Protein AF-A0A2I0HTZ6-F1 (afdb_monomer_lite)

Organism: Punica granatum (NCBI:txid22663)

InterPro domains:
  IPR015345 Cytokinin dehydrogenase 1, FAD/cytokinin binding domain [PF09265] (1-99)
  IPR016164 FAD-linked oxidase-like, C-terminal [SSF55103] (1-99)
  IPR016167 FAD-binding, type PCMH, subdomain 1 [G3DSA:3.30.43.10] (2-105)
  IPR050432 FAD-linked Oxidoreductases in Biosynthesis Pathways [PTHR13878] (1-100)

pLDDT: mean 90.57, std 13.02, range [45.88, 97.88]

Secondary structure (DSSP, 8-state):
--TTSS----SSSS------------SS-GGGSHHHHHHHHHHHHHHHHHTT-----SS---SSHHHHHHHHGGGHHHHHHHHHHH-TT--S-GGG-SSPPPPPPPPP----

Radius of gyration: 19.15 Å; chains: 1; bounding box: 44×24×62 Å

Structure (mmCIF, N/CA/C/O backbone):
data_AF-A0A2I0HTZ6-F1
#
_entry.id   AF-A0A2I0HTZ6-F1
#
loop_
_atom_site.group_PDB
_atom_site.id
_atom_site.type_symbol
_atom_site.label_atom_id
_atom_site.label_alt_id
_atom_site.label_comp_id
_atom_site.label_asym_id
_atom_site.label_entity_id
_atom_site.label_seq_id
_atom_site.pdbx_PDB_ins_code
_atom_site.Cartn_x
_atom_site.Cartn_y
_atom_site.Cartn_z
_atom_site.occupancy
_atom_site.B_iso_or_equiv
_atom_site.auth_seq_id
_atom_site.auth_comp_id
_atom_site.auth_asym_id
_atom_site.auth_atom_id
_atom_site.pdbx_PDB_model_num
ATOM 1 N N . TRP A 1 1 ? -18.993 -4.014 -1.698 1.00 74.38 1 TRP A N 1
ATOM 2 C CA . TRP A 1 1 ? -17.970 -4.421 -0.705 1.00 74.38 1 TRP A CA 1
ATOM 3 C C . TRP A 1 1 ? -18.504 -4.222 0.705 1.00 74.38 1 TRP A C 1
ATOM 5 O O . TRP A 1 1 ? -19.437 -3.452 0.863 1.00 74.38 1 TRP A O 1
ATOM 15 N N . ASP A 1 2 ? -17.978 -4.928 1.715 1.00 85.19 2 ASP A N 1
ATOM 16 C CA . ASP A 1 2 ? -18.495 -4.836 3.093 1.00 85.19 2 ASP A CA 1
ATOM 17 C C . ASP A 1 2 ? -17.743 -3.773 3.913 1.00 85.19 2 ASP A C 1
ATOM 19 O O . ASP A 1 2 ? -16.580 -3.954 4.295 1.00 85.19 2 ASP A O 1
ATOM 23 N N . GLU A 1 3 ? -18.429 -2.669 4.217 1.00 85.81 3 GLU A N 1
ATOM 24 C CA . GLU A 1 3 ? -17.934 -1.543 5.023 1.00 85.81 3 GLU A CA 1
ATOM 25 C C . GLU A 1 3 ? -17.515 -1.930 6.448 1.00 85.81 3 GLU A C 1
ATOM 27 O O . GLU A 1 3 ? -16.762 -1.214 7.124 1.00 85.81 3 GLU A O 1
ATOM 32 N N . ARG A 1 4 ? -17.981 -3.082 6.939 1.00 92.06 4 ARG A N 1
ATOM 33 C CA . ARG A 1 4 ? -17.621 -3.575 8.267 1.00 92.06 4 ARG A CA 1
ATOM 34 C C . ARG A 1 4 ? -16.167 -4.036 8.314 1.00 92.06 4 ARG A C 1
ATOM 36 O O . ARG A 1 4 ? -15.569 -3.941 9.387 1.00 92.06 4 ARG A O 1
ATOM 43 N N . THR A 1 5 ? -15.600 -4.446 7.178 1.00 95.94 5 THR A N 1
ATOM 44 C CA . THR A 1 5 ? -14.205 -4.890 7.044 1.00 95.94 5 THR A CA 1
ATOM 45 C C . THR A 1 5 ? -13.219 -3.718 6.951 1.00 95.94 5 THR A C 1
ATOM 47 O O . THR A 1 5 ? -13.606 -2.569 6.732 1.00 95.94 5 THR A O 1
ATOM 50 N N . SER A 1 6 ? -11.924 -4.015 7.097 1.00 96.50 6 SER A N 1
ATOM 51 C CA . SER A 1 6 ? -10.836 -3.037 6.935 1.00 96.50 6 SER A CA 1
ATOM 52 C C . SER A 1 6 ? -10.385 -2.844 5.481 1.00 96.50 6 SER A C 1
ATOM 54 O O . SER A 1 6 ? -9.415 -2.130 5.254 1.00 96.50 6 SER A O 1
ATOM 56 N N . VAL A 1 7 ? -11.037 -3.480 4.499 1.00 95.88 7 VAL A N 1
ATOM 57 C CA . VAL A 1 7 ? -10.660 -3.324 3.086 1.00 95.88 7 VAL A CA 1
ATOM 58 C C . VAL A 1 7 ? -11.008 -1.917 2.597 1.00 95.88 7 VAL A C 1
ATOM 60 O O . VAL A 1 7 ? -12.059 -1.371 2.947 1.00 95.88 7 VAL A O 1
ATOM 63 N N . VAL A 1 8 ? -10.129 -1.340 1.782 1.00 95.75 8 VAL A N 1
ATOM 64 C CA . VAL A 1 8 ? -10.295 -0.030 1.147 1.00 95.75 8 VAL A CA 1
ATOM 65 C C . VAL A 1 8 ? -10.448 -0.234 -0.358 1.00 95.75 8 VAL A C 1
ATOM 67 O O . VAL A 1 8 ? -9.650 -0.936 -0.973 1.00 95.75 8 VAL A O 1
ATOM 70 N N . THR A 1 9 ? -11.488 0.361 -0.931 1.00 95.19 9 THR A N 1
ATOM 71 C CA . THR A 1 9 ? -11.826 0.327 -2.361 1.00 95.19 9 THR A CA 1
ATOM 72 C C . THR A 1 9 ? -12.221 1.737 -2.804 1.00 95.19 9 THR A C 1
ATOM 74 O O . THR A 1 9 ? -12.526 2.549 -1.923 1.00 95.19 9 THR A O 1
ATOM 77 N N . PRO A 1 10 ? -12.214 2.040 -4.113 1.00 94.12 10 PRO A N 1
ATOM 78 C CA . PRO A 1 10 ? -12.838 3.257 -4.635 1.00 94.12 10 PRO A CA 1
ATOM 79 C C . PRO A 1 10 ? -14.316 3.345 -4.229 1.00 94.12 10 PRO A C 1
ATOM 81 O O . PRO A 1 10 ? -14.946 2.307 -3.972 1.00 94.12 10 PRO A O 1
ATOM 84 N N . ASP A 1 11 ? -14.847 4.564 -4.142 1.00 91.06 11 ASP A N 1
ATOM 85 C CA . ASP A 1 11 ? -16.245 4.832 -3.764 1.00 91.06 11 ASP A CA 1
ATOM 86 C C . ASP A 1 11 ? -17.177 4.752 -4.985 1.00 91.06 11 ASP A C 1
ATOM 88 O O . ASP A 1 11 ? -17.780 5.733 -5.415 1.00 91.06 11 ASP A O 1
ATOM 92 N N . GLU A 1 12 ? -17.239 3.564 -5.592 1.00 91.56 12 GLU A N 1
ATOM 93 C CA . GLU A 1 12 ? -18.011 3.296 -6.807 1.00 91.56 12 GLU A CA 1
ATOM 94 C C . GLU A 1 12 ? -18.735 1.941 -6.730 1.00 91.56 12 GLU A C 1
ATOM 96 O O . GLU A 1 12 ? -18.238 0.975 -6.141 1.00 91.56 12 GLU A O 1
ATOM 101 N N . ASP A 1 13 ? -19.900 1.844 -7.382 1.00 92.62 13 ASP A N 1
ATOM 102 C CA . ASP A 1 13 ? -20.685 0.600 -7.462 1.00 92.62 13 ASP A CA 1
ATOM 103 C C . ASP A 1 13 ? -19.961 -0.496 -8.259 1.00 92.62 13 ASP A C 1
ATOM 105 O O . ASP A 1 13 ? -20.045 -1.687 -7.942 1.00 92.62 13 ASP A O 1
ATOM 109 N N . ILE A 1 14 ? -19.242 -0.087 -9.306 1.00 95.00 14 ILE A N 1
ATOM 110 C CA . ILE A 1 14 ? -18.429 -0.944 -10.162 1.00 95.00 14 ILE A CA 1
ATOM 111 C C . ILE A 1 14 ? -17.045 -0.325 -10.225 1.00 95.00 14 ILE A C 1
ATOM 113 O O . ILE A 1 14 ? -16.898 0.825 -10.607 1.00 95.00 14 ILE A O 1
ATOM 117 N N . PHE A 1 15 ? -16.026 -1.115 -9.924 1.00 95.88 15 PHE A N 1
ATOM 118 C CA . PHE A 1 15 ? -14.642 -0.698 -10.077 1.00 95.88 15 PHE A CA 1
ATOM 119 C C . PHE A 1 15 ? -13.797 -1.849 -10.610 1.00 95.88 15 PHE A C 1
ATOM 121 O O . PHE A 1 15 ? -14.204 -3.015 -10.588 1.00 95.88 15 PHE A O 1
ATOM 128 N N . TYR A 1 16 ? -12.594 -1.521 -11.071 1.00 96.38 16 TYR A N 1
ATOM 129 C CA . TYR A 1 16 ? -11.696 -2.469 -11.714 1.00 96.38 16 TYR A CA 1
ATOM 130 C C . TYR A 1 16 ? -10.489 -2.780 -10.837 1.00 96.38 16 TYR A C 1
ATOM 132 O O . TYR A 1 16 ? -9.878 -1.893 -10.244 1.00 96.38 16 TYR A O 1
ATOM 140 N N . LEU A 1 17 ? -10.112 -4.057 -10.801 1.00 96.88 17 LEU A N 1
ATOM 141 C CA . LEU A 1 17 ? -8.801 -4.468 -10.319 1.00 96.88 17 LEU A CA 1
ATOM 142 C C . LEU A 1 17 ? -7.818 -4.424 -11.489 1.00 96.88 17 LEU A C 1
ATOM 144 O O . LEU A 1 17 ? -7.961 -5.176 -12.452 1.00 96.88 17 LEU A O 1
ATOM 148 N N . VAL A 1 18 ? -6.800 -3.575 -11.378 1.00 96.75 18 VAL A N 1
ATOM 149 C CA . VAL A 1 18 ? -5.680 -3.512 -12.322 1.00 96.75 18 VAL A CA 1
ATOM 150 C C . VAL A 1 18 ? -4.422 -3.979 -11.600 1.00 96.75 18 VAL A C 1
ATOM 152 O O . VAL A 1 18 ? -4.106 -3.480 -10.523 1.00 96.75 18 VAL A O 1
ATOM 155 N N . ALA A 1 19 ? -3.707 -4.944 -12.179 1.00 97.06 19 ALA A N 1
ATOM 156 C CA . ALA A 1 19 ? -2.483 -5.491 -11.601 1.00 97.06 19 ALA A CA 1
ATOM 157 C C . ALA A 1 19 ? -1.350 -5.504 -12.632 1.00 97.06 19 ALA A C 1
ATOM 159 O O . ALA A 1 19 ? -1.458 -6.131 -13.685 1.00 97.06 19 ALA A O 1
ATOM 160 N N . LEU A 1 20 ? -0.244 -4.833 -12.304 1.00 96.31 20 LEU A N 1
ATOM 161 C CA . LEU A 1 20 ? 0.986 -4.848 -13.094 1.00 96.31 20 LEU A CA 1
ATOM 162 C C . LEU A 1 20 ? 1.938 -5.899 -12.516 1.00 96.31 20 LEU A C 1
ATOM 164 O O . LEU A 1 20 ? 2.751 -5.613 -11.640 1.00 96.31 20 LEU A O 1
ATOM 168 N N . LEU A 1 21 ? 1.820 -7.135 -12.998 1.00 96.19 21 LEU A N 1
ATOM 169 C CA . LEU A 1 21 ? 2.592 -8.284 -12.513 1.00 96.19 21 LEU A CA 1
ATOM 170 C C . LEU A 1 21 ? 3.986 -8.332 -13.168 1.00 96.19 21 LEU A C 1
ATOM 172 O O . LEU A 1 21 ? 4.278 -9.204 -13.982 1.00 96.19 21 LEU A O 1
ATOM 176 N N . ARG A 1 22 ? 4.822 -7.335 -12.860 1.00 95.06 22 ARG A N 1
ATOM 177 C CA . ARG A 1 22 ? 6.161 -7.150 -13.444 1.00 95.06 22 ARG A CA 1
ATOM 178 C C . ARG A 1 22 ? 7.196 -8.068 -12.777 1.00 95.06 22 ARG A C 1
ATOM 180 O O . ARG A 1 22 ? 7.094 -8.366 -11.590 1.00 95.06 22 ARG A O 1
ATOM 187 N N . SER A 1 23 ? 8.230 -8.456 -13.521 1.00 95.38 23 SER A N 1
ATOM 188 C CA . SER A 1 23 ? 9.407 -9.155 -12.991 1.00 95.38 23 SER A CA 1
ATOM 189 C C . SER A 1 23 ? 10.646 -8.296 -13.205 1.00 95.38 23 SER A C 1
ATOM 191 O O . SER A 1 23 ? 10.958 -7.956 -14.343 1.00 95.38 23 SER A O 1
ATOM 193 N N . ALA A 1 24 ? 11.331 -7.944 -12.116 1.00 95.88 24 ALA A N 1
ATOM 194 C CA . ALA A 1 24 ? 12.638 -7.305 -12.193 1.00 95.88 24 ALA A CA 1
ATOM 195 C C . ALA A 1 24 ? 13.713 -8.373 -12.436 1.00 95.88 24 ALA A C 1
ATOM 197 O O . ALA A 1 24 ? 13.713 -9.400 -11.752 1.00 95.88 24 ALA A O 1
ATOM 198 N N . LEU A 1 25 ? 14.600 -8.147 -13.404 1.00 94.62 25 LEU A N 1
ATOM 199 C CA . LEU A 1 25 ? 15.640 -9.094 -13.806 1.00 94.62 25 LEU A CA 1
ATOM 200 C C . LEU A 1 25 ? 17.027 -8.467 -13.648 1.00 94.62 25 LEU A C 1
ATOM 202 O O . LEU A 1 25 ? 17.242 -7.308 -13.988 1.00 94.62 25 LEU A O 1
ATOM 206 N N . ASP A 1 26 ? 17.971 -9.260 -13.141 1.00 89.56 26 ASP A N 1
ATOM 207 C CA . ASP A 1 26 ? 19.386 -8.890 -13.031 1.00 89.56 26 ASP A CA 1
ATOM 208 C C . ASP A 1 26 ? 20.170 -9.491 -14.207 1.00 89.56 26 ASP A C 1
ATOM 210 O O . ASP A 1 26 ? 20.960 -10.423 -14.069 1.00 89.56 26 ASP A O 1
ATOM 214 N N . ASN A 1 27 ? 19.834 -9.037 -15.416 1.00 92.44 27 ASN A N 1
ATOM 215 C CA . ASN A 1 27 ? 20.399 -9.516 -16.684 1.00 92.44 27 ASN A CA 1
ATOM 216 C C . ASN A 1 27 ? 21.129 -8.411 -17.470 1.00 92.44 27 ASN A C 1
ATOM 218 O O . ASN A 1 27 ? 21.520 -8.627 -18.616 1.00 92.44 27 ASN A O 1
ATOM 222 N N . GLY A 1 28 ? 21.300 -7.232 -16.863 1.00 90.56 28 GLY A N 1
ATOM 223 C CA . GLY A 1 28 ? 21.894 -6.053 -17.494 1.00 90.56 28 GLY A CA 1
ATOM 224 C C . GLY A 1 28 ? 20.942 -5.231 -18.374 1.00 90.56 28 GLY A C 1
ATOM 225 O O . GLY A 1 28 ? 21.374 -4.218 -18.918 1.00 90.56 28 GLY A O 1
ATOM 226 N N . GLU A 1 29 ? 19.667 -5.614 -18.517 1.00 93.94 29 GLU A N 1
ATOM 227 C CA . GLU A 1 29 ? 18.666 -4.819 -19.236 1.00 93.94 29 GLU A CA 1
ATOM 228 C C . GLU A 1 29 ? 18.056 -3.751 -18.310 1.00 93.94 29 GLU A C 1
ATOM 230 O O . GLU A 1 29 ? 17.272 -4.052 -17.411 1.00 93.94 29 GLU A O 1
ATOM 235 N N . GLU A 1 30 ? 18.394 -2.478 -18.538 1.00 93.00 30 GLU A N 1
ATOM 236 C CA . GLU A 1 30 ? 17.976 -1.356 -17.680 1.00 93.00 30 GLU A CA 1
ATOM 237 C C . GLU A 1 30 ? 16.451 -1.266 -17.511 1.00 93.00 30 GLU A C 1
ATOM 239 O O . GLU A 1 30 ? 15.961 -1.061 -16.399 1.00 93.00 30 GLU A O 1
ATOM 244 N N . THR A 1 31 ? 15.688 -1.504 -18.583 1.00 94.44 31 THR A N 1
ATOM 245 C CA . THR A 1 31 ? 14.215 -1.478 -18.589 1.00 94.44 31 THR A CA 1
ATOM 246 C C . THR A 1 31 ? 13.568 -2.579 -17.748 1.00 94.44 31 THR A C 1
ATOM 248 O O . THR A 1 31 ? 12.368 -2.524 -17.477 1.00 94.44 31 THR A O 1
ATOM 251 N N . GLN A 1 32 ? 14.345 -3.574 -17.320 1.00 94.75 32 GLN A N 1
ATOM 252 C CA . GLN A 1 32 ? 13.915 -4.657 -16.434 1.00 94.75 32 GLN A CA 1
ATOM 253 C C . GLN A 1 32 ? 14.510 -4.531 -15.028 1.00 94.75 32 GLN A C 1
ATOM 255 O O . GLN A 1 32 ? 14.232 -5.369 -14.170 1.00 94.75 32 GLN A O 1
ATOM 260 N N . SER A 1 33 ? 15.294 -3.487 -14.756 1.00 96.38 33 SER A N 1
ATOM 261 C CA . SER A 1 33 ? 15.830 -3.234 -13.422 1.00 96.38 33 SER A CA 1
ATOM 262 C C . SER A 1 33 ? 14.720 -2.892 -12.421 1.00 96.38 33 SER A C 1
ATOM 264 O O . SER A 1 33 ? 13.678 -2.324 -12.767 1.00 96.38 33 SER A O 1
ATOM 266 N N . LEU A 1 34 ? 14.950 -3.214 -11.143 1.00 96.38 34 LEU A N 1
ATOM 267 C CA . LEU A 1 34 ? 14.021 -2.864 -10.064 1.00 96.38 34 LEU A CA 1
ATOM 268 C C . LEU A 1 34 ? 13.783 -1.349 -9.996 1.00 96.38 34 LEU A C 1
ATOM 270 O O . LEU A 1 34 ? 12.649 -0.921 -9.787 1.00 96.38 34 LEU A O 1
ATOM 274 N N . GLU A 1 35 ? 14.834 -0.553 -10.190 1.00 95.94 35 GLU A N 1
ATOM 275 C CA . GLU A 1 35 ? 14.773 0.910 -10.158 1.00 95.94 35 GLU A CA 1
ATOM 276 C C . GLU A 1 35 ? 13.873 1.453 -11.271 1.00 95.94 35 GLU A C 1
ATOM 278 O O . GLU A 1 35 ? 12.912 2.165 -10.980 1.00 95.94 35 GLU A O 1
ATOM 283 N N . TYR A 1 36 ? 14.100 1.032 -12.520 1.00 96.69 36 TYR A N 1
ATOM 284 C CA . TYR A 1 36 ? 13.289 1.457 -13.662 1.00 96.69 36 TYR A CA 1
ATOM 285 C C . TYR A 1 36 ? 11.807 1.101 -13.487 1.00 96.69 36 TYR A C 1
ATOM 287 O O . TYR A 1 36 ? 10.921 1.928 -13.713 1.00 96.69 36 TYR A O 1
ATOM 295 N N . LEU A 1 37 ? 11.515 -0.133 -13.060 1.00 97.81 37 LEU A N 1
ATOM 296 C CA . LEU A 1 37 ? 10.136 -0.590 -12.865 1.00 97.81 37 LEU A CA 1
ATOM 297 C C . LEU A 1 37 ? 9.458 0.122 -11.682 1.00 97.81 37 LEU A C 1
ATOM 299 O O . LEU A 1 37 ? 8.253 0.376 -11.734 1.00 97.81 37 LEU A O 1
ATOM 303 N N . THR A 1 38 ? 10.215 0.469 -10.640 1.00 95.94 38 THR A N 1
ATOM 304 C CA . THR A 1 38 ? 9.713 1.245 -9.496 1.00 95.94 38 THR A CA 1
ATOM 305 C C . THR A 1 38 ? 9.397 2.685 -9.900 1.00 95.94 38 THR A C 1
ATOM 307 O O . THR A 1 38 ? 8.310 3.167 -9.586 1.00 95.94 38 THR A O 1
ATOM 310 N N . ASP A 1 39 ? 10.276 3.346 -10.659 1.00 97.19 39 ASP A N 1
ATOM 311 C CA . ASP A 1 39 ? 10.028 4.693 -11.195 1.00 97.19 39 ASP A CA 1
ATOM 312 C C . ASP A 1 39 ? 8.790 4.722 -12.106 1.00 97.19 39 ASP A C 1
A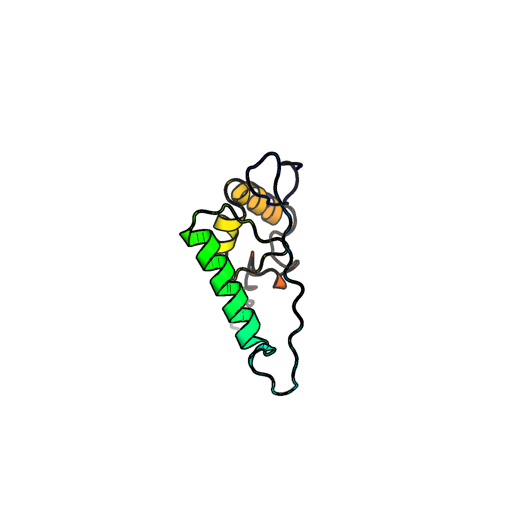TOM 314 O O . ASP A 1 39 ? 7.908 5.569 -11.961 1.00 97.19 39 ASP A O 1
ATOM 318 N N . GLN A 1 40 ? 8.647 3.723 -12.982 1.00 97.75 40 GLN A N 1
ATOM 319 C CA . GLN A 1 40 ? 7.438 3.535 -13.787 1.00 97.75 40 GLN A CA 1
ATOM 320 C C . GLN A 1 40 ? 6.168 3.415 -12.932 1.00 97.75 40 GLN A C 1
ATOM 322 O O . GLN A 1 40 ? 5.155 4.028 -13.267 1.00 97.75 40 GLN A O 1
ATOM 327 N N . ASN A 1 41 ? 6.197 2.649 -11.836 1.00 96.81 41 ASN A N 1
ATOM 328 C CA . ASN A 1 41 ? 5.043 2.529 -10.944 1.00 96.81 41 ASN A CA 1
ATOM 329 C C . ASN A 1 41 ? 4.682 3.879 -10.301 1.00 96.81 41 ASN A C 1
ATOM 331 O O . ASN A 1 41 ? 3.500 4.215 -10.244 1.00 96.81 41 ASN A O 1
ATOM 335 N N . HIS A 1 42 ? 5.671 4.673 -9.874 1.00 95.69 42 HIS A N 1
ATOM 336 C CA . HIS A 1 42 ? 5.424 6.015 -9.339 1.00 95.69 42 HIS A CA 1
ATOM 337 C C . HIS A 1 42 ? 4.776 6.935 -10.374 1.00 95.69 42 HIS A C 1
ATOM 339 O O . HIS A 1 42 ? 3.749 7.537 -10.076 1.00 95.69 42 HIS A O 1
ATOM 345 N N . ARG A 1 43 ? 5.284 6.967 -11.612 1.00 97.88 43 ARG A N 1
ATOM 346 C CA . ARG A 1 43 ? 4.703 7.787 -12.693 1.00 97.88 43 ARG A CA 1
ATOM 347 C C . ARG A 1 43 ? 3.246 7.434 -12.991 1.00 97.88 43 ARG A C 1
ATOM 349 O O . ARG A 1 43 ? 2.446 8.319 -13.274 1.00 97.88 43 ARG A O 1
ATOM 356 N N . ILE A 1 44 ? 2.887 6.150 -12.922 1.00 97.12 44 ILE A N 1
ATOM 357 C CA . ILE A 1 44 ? 1.498 5.701 -13.108 1.00 97.12 44 ILE A CA 1
ATOM 358 C C . ILE A 1 44 ? 0.606 6.228 -11.977 1.00 97.12 44 ILE A C 1
ATOM 360 O O . ILE A 1 44 ? -0.482 6.731 -12.244 1.00 97.12 44 ILE A O 1
ATOM 364 N N . LEU A 1 45 ? 1.064 6.146 -10.724 1.00 94.75 45 LEU A N 1
ATOM 365 C CA . LEU A 1 45 ? 0.321 6.669 -9.574 1.00 94.75 45 LEU A CA 1
ATOM 366 C C . LEU A 1 45 ? 0.181 8.197 -9.633 1.00 94.75 45 LEU A C 1
ATOM 368 O O . LEU A 1 45 ? -0.904 8.717 -9.381 1.00 94.75 45 LEU A O 1
ATOM 372 N N . GLU A 1 46 ? 1.251 8.908 -9.994 1.00 96.19 46 GLU A N 1
ATOM 373 C CA . GLU A 1 46 ? 1.246 10.362 -10.184 1.00 96.19 46 GLU A CA 1
ATOM 374 C C . GLU A 1 46 ? 0.259 10.784 -11.268 1.00 96.19 46 GLU A C 1
ATOM 376 O O . GLU A 1 46 ? -0.534 11.696 -11.043 1.00 96.19 46 GLU A O 1
ATOM 381 N N . PHE A 1 47 ? 0.254 10.089 -12.407 1.00 97.56 47 PHE A N 1
ATOM 382 C CA . PHE A 1 47 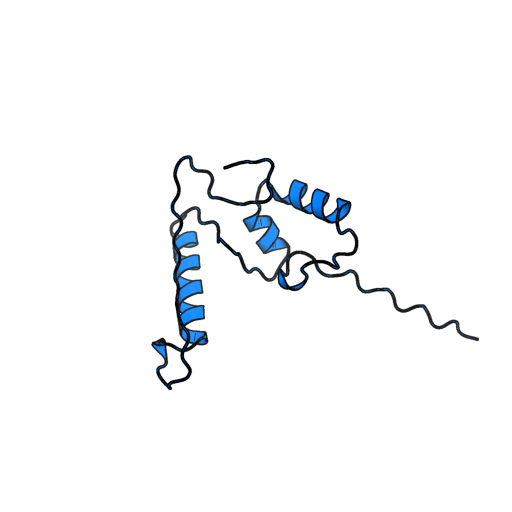? -0.717 10.317 -13.471 1.00 97.56 47 PHE A CA 1
ATOM 383 C C . PHE A 1 47 ? -2.157 10.153 -12.965 1.00 97.56 47 PHE A C 1
ATOM 385 O O . PHE A 1 47 ? -2.987 11.029 -13.192 1.00 97.56 47 PHE A O 1
ATOM 392 N N . CYS A 1 48 ? -2.457 9.081 -12.221 1.00 96.12 48 CYS A N 1
ATOM 393 C CA . CYS A 1 48 ? -3.792 8.890 -11.653 1.00 96.12 48 CYS A CA 1
ATOM 394 C C . CYS A 1 48 ? -4.208 10.044 -10.732 1.00 96.12 48 CYS A C 1
ATOM 396 O O . CYS A 1 48 ? -5.350 10.489 -10.802 1.00 96.12 48 CYS A O 1
ATOM 398 N N . VAL A 1 49 ? -3.291 10.555 -9.904 1.00 93.19 49 VAL A N 1
ATOM 399 C CA . VAL A 1 49 ? -3.559 11.713 -9.038 1.00 93.19 49 VAL A CA 1
ATOM 400 C C . VAL A 1 49 ? -3.798 12.983 -9.859 1.00 93.19 49 VAL A C 1
ATOM 402 O O . VAL A 1 49 ? -4.740 13.717 -9.572 1.00 93.19 49 VAL A O 1
ATOM 405 N N . GLN A 1 50 ? -2.971 13.244 -10.875 1.00 97.38 50 GLN A N 1
ATOM 406 C CA . GLN A 1 50 ? -3.071 14.435 -11.729 1.00 97.38 50 GLN A CA 1
ATOM 407 C C . GLN A 1 50 ? -4.382 14.481 -12.519 1.00 97.38 50 GLN A C 1
ATOM 409 O O . GLN A 1 50 ? -5.003 15.538 -12.608 1.00 97.38 50 GLN A O 1
ATOM 414 N N . GLU A 1 51 ? -4.831 13.335 -13.025 1.00 97.81 51 GLU A N 1
ATOM 415 C CA . GLU A 1 51 ? -6.085 13.210 -13.773 1.00 97.81 51 GLU A CA 1
ATOM 416 C C . GLU A 1 51 ? -7.316 13.044 -12.865 1.00 97.81 51 GLU A C 1
ATOM 418 O O . GLU A 1 51 ? -8.438 12.917 -13.352 1.00 97.81 51 GLU A O 1
ATOM 423 N N . GLY A 1 52 ? -7.133 13.035 -11.539 1.00 94.88 52 GLY A N 1
ATOM 424 C CA . GLY A 1 52 ? -8.228 12.890 -10.579 1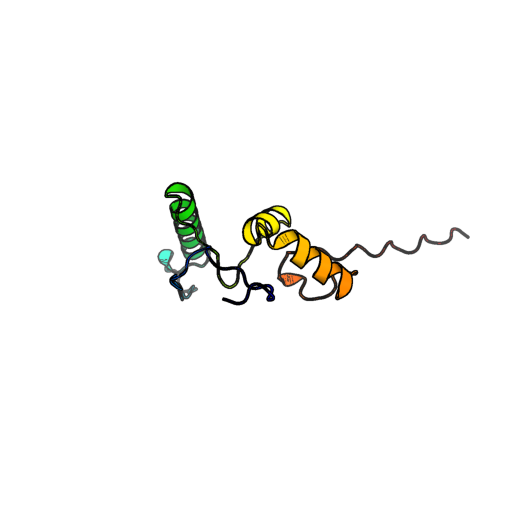.00 94.88 52 GLY A CA 1
ATOM 425 C C . GLY A 1 52 ? -8.914 11.521 -10.618 1.00 94.88 52 GLY A C 1
ATOM 426 O O . GLY A 1 52 ? -10.089 11.415 -10.273 1.00 94.88 52 GLY A O 1
ATOM 427 N N . ILE A 1 53 ? -8.202 10.474 -11.040 1.00 94.94 53 ILE A N 1
ATOM 428 C CA . ILE A 1 53 ? -8.698 9.096 -11.026 1.00 94.94 53 ILE A CA 1
ATOM 429 C C . ILE A 1 53 ? -8.699 8.607 -9.572 1.00 94.94 53 ILE A C 1
ATOM 431 O O . ILE A 1 53 ? -7.638 8.550 -8.942 1.00 94.94 53 ILE A O 1
ATOM 435 N N . ASP A 1 54 ? -9.864 8.218 -9.042 1.00 92.38 54 ASP A N 1
ATOM 436 C CA . ASP A 1 54 ? -9.976 7.670 -7.682 1.00 92.38 54 ASP A CA 1
ATOM 437 C C . ASP A 1 54 ? -9.382 6.258 -7.606 1.00 92.38 54 ASP A C 1
ATOM 439 O O . ASP A 1 54 ? -10.057 5.235 -7.732 1.00 92.38 54 ASP A O 1
ATOM 443 N N . ILE A 1 55 ? -8.065 6.196 -7.420 1.00 94.12 55 ILE A N 1
ATOM 444 C CA . ILE A 1 55 ? -7.349 4.941 -7.240 1.00 94.12 55 ILE A CA 1
ATOM 445 C C . ILE A 1 55 ? -7.180 4.598 -5.760 1.00 94.12 55 ILE A C 1
ATOM 447 O O . ILE A 1 55 ? -6.754 5.407 -4.932 1.00 94.12 55 ILE A O 1
ATOM 451 N N . LYS A 1 56 ? -7.399 3.322 -5.435 1.00 95.06 56 LYS A N 1
ATOM 452 C CA . LYS A 1 56 ? -6.956 2.713 -4.176 1.00 95.06 56 LYS A CA 1
ATOM 453 C C . LYS A 1 56 ? -5.998 1.576 -4.489 1.00 95.06 56 LYS A C 1
ATOM 455 O O . LYS A 1 56 ? -6.366 0.615 -5.159 1.00 95.06 56 LYS A O 1
ATOM 460 N N . GLN A 1 57 ? -4.761 1.681 -4.002 1.00 95.31 57 GLN A N 1
ATOM 461 C CA . GLN A 1 57 ? -3.781 0.608 -4.163 1.00 95.31 57 GLN A CA 1
ATOM 462 C C . GLN A 1 57 ? -4.256 -0.654 -3.427 1.00 95.31 57 GLN A C 1
ATOM 464 O O . GLN A 1 57 ? -4.548 -0.609 -2.232 1.00 95.31 57 GLN A O 1
ATOM 469 N N . TYR A 1 58 ? -4.307 -1.781 -4.135 1.00 95.12 58 TYR A N 1
ATOM 470 C CA . TYR A 1 58 ? -4.455 -3.103 -3.531 1.00 95.12 58 TYR A CA 1
ATOM 471 C C . TYR A 1 58 ? -3.074 -3.617 -3.114 1.00 95.12 58 TYR A C 1
ATOM 473 O O . TYR A 1 58 ? -2.133 -3.525 -3.895 1.00 95.12 58 TYR A O 1
ATOM 481 N N . LEU A 1 59 ? -2.955 -4.146 -1.892 1.00 93.56 59 LEU A N 1
ATOM 482 C CA . LEU A 1 59 ? -1.665 -4.410 -1.229 1.00 93.56 59 LEU A CA 1
ATOM 483 C C . LEU 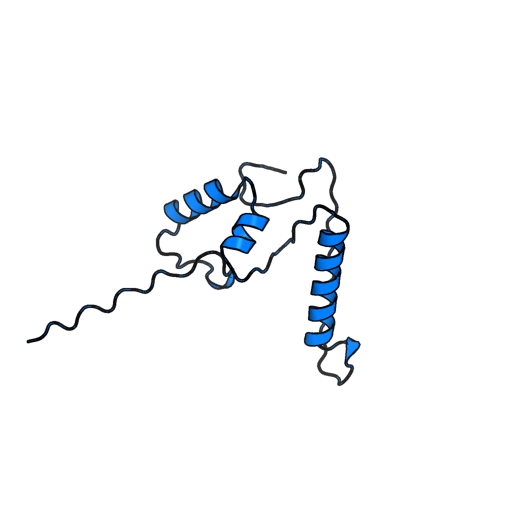A 1 59 ? -0.775 -3.146 -1.150 1.00 93.56 59 LEU A C 1
ATOM 485 O O . LEU A 1 59 ? 0.352 -3.151 -1.643 1.00 93.56 59 LEU A O 1
ATOM 489 N N . PRO A 1 60 ? -1.292 -2.054 -0.554 1.00 93.44 60 PRO A N 1
ATOM 490 C CA . PRO A 1 60 ? -0.612 -0.763 -0.525 1.00 93.44 60 PRO A CA 1
ATOM 491 C C . PRO A 1 60 ? 0.719 -0.811 0.227 1.00 93.44 60 PRO A C 1
ATOM 493 O O . PRO A 1 60 ? 0.850 -1.497 1.242 1.00 93.44 60 PRO A O 1
ATOM 496 N N . HIS A 1 61 ? 1.672 0.003 -0.223 1.00 91.75 61 HIS A N 1
ATOM 497 C CA . HIS A 1 61 ? 2.893 0.293 0.517 1.00 91.75 61 HIS A CA 1
ATOM 498 C C . HIS A 1 61 ? 3.053 1.806 0.681 1.00 91.75 61 HIS A C 1
ATOM 500 O O . HIS A 1 61 ? 3.271 2.520 -0.294 1.00 91.75 61 HIS A O 1
ATOM 506 N N . TYR A 1 62 ? 2.953 2.283 1.923 1.00 93.50 62 TYR A N 1
ATOM 507 C CA . TYR A 1 62 ? 3.212 3.673 2.299 1.00 93.50 62 TYR A CA 1
ATOM 508 C C . TYR A 1 62 ? 4.169 3.729 3.488 1.00 93.50 62 TYR A C 1
ATOM 510 O O . TYR A 1 62 ? 4.239 2.792 4.290 1.00 93.50 62 TYR A O 1
ATOM 518 N N . THR A 1 63 ? 4.893 4.839 3.621 1.00 89.88 63 THR A N 1
ATOM 519 C CA . THR A 1 63 ? 6.001 4.958 4.586 1.00 89.88 63 THR A CA 1
ATOM 520 C C . THR A 1 63 ? 5.665 5.817 5.802 1.00 89.88 63 THR A C 1
ATOM 522 O O . THR A 1 63 ? 6.405 5.815 6.793 1.00 89.88 63 THR A O 1
ATOM 525 N N . SER A 1 64 ? 4.531 6.518 5.764 1.00 92.56 64 SER A N 1
ATOM 526 C CA . SER A 1 64 ? 4.059 7.372 6.848 1.00 92.56 64 SER A CA 1
ATOM 527 C C . SER A 1 64 ? 2.611 7.084 7.241 1.00 92.56 64 SER A C 1
ATOM 529 O O . SER A 1 64 ? 1.762 6.739 6.421 1.00 92.56 64 SER A O 1
ATOM 531 N N . GLU A 1 65 ? 2.305 7.289 8.523 1.00 93.88 65 GLU A N 1
ATOM 532 C CA . GLU A 1 65 ? 0.940 7.172 9.047 1.00 93.88 65 GLU A CA 1
ATOM 533 C C . GLU A 1 65 ? -0.021 8.164 8.365 1.00 93.88 65 GLU A C 1
ATOM 535 O O . GLU A 1 65 ? -1.197 7.863 8.196 1.00 93.88 65 GLU A O 1
ATOM 540 N N . ALA A 1 66 ? 0.482 9.321 7.914 1.00 95.44 66 ALA A N 1
ATOM 541 C CA . ALA A 1 66 ? -0.301 10.315 7.182 1.00 95.44 66 ALA A CA 1
ATOM 542 C C . ALA A 1 66 ? -0.744 9.810 5.798 1.00 95.44 66 ALA A C 1
ATOM 544 O O . ALA A 1 66 ? -1.913 9.953 5.442 1.00 95.44 66 ALA A O 1
ATOM 545 N N . GLU A 1 67 ? 0.153 9.175 5.040 1.00 94.94 67 GLU A N 1
ATOM 546 C CA . GLU A 1 67 ? -0.199 8.534 3.765 1.00 94.94 67 GLU A CA 1
ATOM 547 C C . GLU A 1 67 ? -1.201 7.396 3.978 1.00 94.94 67 GLU A C 1
ATOM 549 O O . GLU A 1 67 ? -2.194 7.293 3.256 1.00 94.94 67 GLU A O 1
ATOM 554 N N . TRP A 1 68 ? -1.000 6.586 5.023 1.00 97.31 68 TRP A N 1
ATOM 555 C CA . TRP A 1 68 ? -1.953 5.547 5.403 1.00 97.31 68 TRP A CA 1
ATOM 556 C C . TRP A 1 68 ? -3.325 6.119 5.770 1.00 97.31 68 TRP A C 1
ATOM 558 O O . TRP A 1 68 ? -4.345 5.594 5.324 1.00 97.31 68 TRP A O 1
ATOM 568 N N . ALA A 1 69 ? -3.375 7.213 6.531 1.00 96.88 69 ALA A N 1
ATOM 569 C CA . ALA A 1 69 ? -4.622 7.899 6.850 1.00 96.88 69 ALA A CA 1
ATOM 570 C C . ALA A 1 69 ? -5.327 8.401 5.580 1.00 96.88 69 ALA A C 1
ATOM 572 O O . ALA A 1 69 ? -6.536 8.213 5.445 1.00 96.88 69 ALA A O 1
ATOM 573 N N . GLY A 1 70 ? -4.575 8.956 4.622 1.00 95.06 70 GLY A N 1
ATOM 574 C CA . GLY A 1 70 ? -5.090 9.336 3.304 1.00 95.06 70 GLY A CA 1
ATOM 575 C C . GLY A 1 70 ? -5.653 8.148 2.517 1.00 95.06 70 GLY A C 1
ATOM 576 O O . GLY A 1 70 ? -6.751 8.233 1.966 1.00 95.06 70 GLY A O 1
ATOM 577 N N . HIS A 1 71 ? -4.958 7.007 2.524 1.00 95.62 71 HIS A N 1
ATOM 578 C CA . HIS A 1 71 ? -5.426 5.776 1.887 1.00 95.62 71 HIS A CA 1
ATOM 579 C C . HIS A 1 71 ? -6.761 5.301 2.480 1.00 95.62 71 HIS A C 1
ATOM 581 O O . HIS A 1 71 ? -7.736 5.141 1.739 1.00 95.62 71 HIS A O 1
ATOM 587 N N . PHE A 1 72 ? -6.824 5.131 3.807 1.00 96.56 72 PHE A N 1
ATOM 588 C CA . PHE A 1 72 ? -8.023 4.675 4.521 1.00 96.56 72 PHE A CA 1
ATOM 589 C C . PHE A 1 72 ? -9.182 5.682 4.484 1.00 96.56 72 PHE A C 1
ATOM 591 O O . PHE A 1 72 ? -10.340 5.274 4.620 1.00 96.56 72 PHE A O 1
ATOM 598 N N . GLY A 1 73 ? -8.894 6.979 4.339 1.00 95.19 73 GLY A N 1
ATOM 599 C CA . GLY A 1 73 ? -9.890 8.047 4.313 1.00 95.19 73 GLY A CA 1
ATOM 600 C C . GLY A 1 73 ? -10.825 7.987 5.524 1.00 95.19 73 GLY A C 1
ATOM 601 O O . GLY A 1 73 ? -10.385 7.871 6.670 1.00 95.19 73 GLY A O 1
ATOM 602 N N . ALA A 1 74 ? -12.136 7.981 5.273 1.00 94.50 74 ALA A N 1
ATOM 603 C CA . ALA A 1 74 ? -13.164 7.925 6.316 1.00 94.50 74 ALA A CA 1
ATOM 604 C C . ALA A 1 74 ? -13.061 6.691 7.243 1.00 94.50 74 ALA A C 1
ATOM 606 O O . ALA A 1 74 ? -13.547 6.721 8.376 1.00 94.50 74 ALA A O 1
ATOM 607 N N . LYS A 1 75 ? -12.403 5.603 6.811 1.00 95.88 75 LYS A N 1
ATOM 608 C CA . LYS A 1 75 ? -12.216 4.395 7.635 1.00 95.88 75 LYS A CA 1
ATOM 609 C C . LYS A 1 75 ? -11.071 4.515 8.644 1.00 95.88 75 LYS A C 1
ATOM 611 O O . LYS A 1 75 ? -10.974 3.663 9.532 1.00 95.88 75 LYS A O 1
ATOM 616 N N . TRP A 1 76 ? -10.226 5.545 8.547 1.00 97.31 76 TRP A N 1
ATOM 617 C CA . TRP A 1 76 ? -8.991 5.654 9.328 1.00 97.31 76 TRP A CA 1
ATOM 618 C C . TRP A 1 76 ? -9.221 5.577 10.840 1.00 97.31 76 TRP A C 1
ATOM 620 O O . TRP A 1 76 ? -8.589 4.778 11.532 1.00 97.31 76 TRP A O 1
ATOM 630 N N . ASP A 1 77 ? -10.186 6.333 11.365 1.00 97.31 77 ASP A N 1
ATOM 631 C CA . ASP A 1 77 ? -10.458 6.350 12.805 1.00 97.31 77 ASP A CA 1
ATOM 632 C C . ASP A 1 77 ? -10.939 4.997 13.333 1.00 97.31 77 ASP A C 1
ATOM 634 O O . ASP A 1 77 ? -10.553 4.575 14.425 1.00 97.31 77 ASP A O 1
ATOM 638 N N . LYS A 1 78 ? -11.759 4.281 12.555 1.00 97.25 78 LYS A N 1
ATOM 639 C CA . LYS A 1 78 ? -12.196 2.925 12.903 1.00 97.25 78 LYS A CA 1
ATOM 640 C C . LYS A 1 78 ? -11.013 1.956 12.883 1.00 97.25 78 LYS A C 1
ATOM 642 O O . LYS A 1 78 ? -10.876 1.161 13.811 1.00 97.25 78 LYS A O 1
ATOM 647 N N . PHE A 1 79 ? -10.148 2.043 11.872 1.00 97.69 79 PHE A N 1
ATOM 648 C CA . PHE A 1 79 ? -8.952 1.209 11.769 1.00 97.69 79 PHE A CA 1
ATOM 649 C C . PHE A 1 79 ? -8.004 1.430 12.956 1.00 97.69 79 PHE A C 1
ATOM 651 O O . PHE A 1 79 ? -7.587 0.465 13.598 1.00 97.69 79 PHE A O 1
ATOM 658 N N . ARG A 1 80 ? -7.750 2.692 13.328 1.00 96.69 80 ARG A N 1
ATOM 659 C CA . ARG A 1 80 ? -6.929 3.059 14.491 1.00 96.69 80 ARG A CA 1
ATOM 660 C C . ARG A 1 80 ? -7.534 2.562 15.807 1.00 96.69 80 ARG A C 1
ATOM 662 O O . ARG A 1 80 ? -6.817 1.996 16.628 1.00 96.69 80 ARG A O 1
ATOM 669 N N . ARG A 1 81 ? -8.854 2.694 16.004 1.00 97.81 81 ARG A N 1
ATOM 670 C CA . ARG A 1 81 ? -9.543 2.128 17.183 1.00 97.81 81 ARG A CA 1
ATOM 671 C C . ARG A 1 81 ? -9.370 0.613 17.276 1.00 97.81 81 ARG A C 1
ATOM 673 O O . ARG A 1 81 ? -9.024 0.112 18.341 1.00 97.81 81 ARG A O 1
ATOM 680 N N . ASN A 1 82 ? -9.538 -0.102 16.164 1.00 97.69 82 ASN A N 1
ATOM 681 C CA . ASN A 1 82 ? -9.322 -1.547 16.122 1.00 97.69 82 ASN A CA 1
ATOM 682 C C . ASN A 1 82 ? -7.858 -1.905 16.426 1.00 97.69 82 ASN A C 1
ATOM 684 O O . ASN A 1 82 ? -7.609 -2.840 17.184 1.00 97.69 82 ASN A O 1
ATOM 688 N N . LYS A 1 83 ? -6.883 -1.145 15.902 1.00 97.25 83 LYS A N 1
ATOM 689 C CA . LYS A 1 83 ? -5.464 -1.349 16.231 1.00 97.25 83 LYS A CA 1
ATOM 690 C C . LYS A 1 83 ? -5.227 -1.227 17.735 1.00 97.25 83 LYS A C 1
ATOM 692 O O . LYS A 1 83 ? -4.623 -2.119 18.312 1.00 97.25 83 LYS A O 1
ATOM 697 N N . MET A 1 84 ? -5.762 -0.190 18.378 1.00 96.19 84 MET A N 1
ATOM 698 C CA . MET A 1 84 ? -5.616 -0.013 19.826 1.00 96.19 84 MET A CA 1
ATOM 699 C C . MET A 1 84 ? -6.319 -1.101 20.642 1.00 96.19 84 MET A C 1
ATOM 701 O O . MET A 1 84 ? -5.840 -1.464 21.712 1.00 96.19 84 MET A O 1
ATOM 705 N N . GLN A 1 85 ? -7.435 -1.638 20.153 1.00 97.88 85 GLN A N 1
ATOM 706 C CA . GLN A 1 85 ? -8.155 -2.715 20.829 1.00 97.88 85 GLN A CA 1
ATOM 707 C C . GLN A 1 85 ? -7.413 -4.057 20.755 1.00 97.88 85 GLN A C 1
ATOM 709 O O . GLN A 1 85 ? -7.397 -4.795 21.738 1.00 97.88 85 GLN A O 1
ATOM 714 N N . PHE A 1 86 ? -6.823 -4.385 19.602 1.00 97.50 86 PHE A N 1
ATOM 715 C CA . PHE A 1 86 ? -6.300 -5.730 19.330 1.00 97.50 86 PHE A CA 1
ATOM 716 C C . PHE A 1 86 ? -4.766 -5.828 19.312 1.00 97.50 86 PHE A C 1
ATOM 718 O O . PHE A 1 86 ? -4.229 -6.910 19.525 1.00 97.50 86 PHE A O 1
ATOM 725 N N . ASP A 1 87 ? -4.049 -4.725 19.092 1.00 96.69 87 ASP A N 1
ATOM 726 C CA . ASP A 1 87 ? -2.583 -4.644 19.142 1.00 96.69 87 ASP A CA 1
ATOM 727 C C . ASP A 1 87 ? -2.110 -3.266 19.666 1.00 96.69 87 ASP A C 1
ATOM 729 O O . ASP A 1 87 ? -1.472 -2.499 18.938 1.00 96.69 87 ASP A O 1
ATOM 733 N N . PRO A 1 88 ? -2.395 -2.927 20.941 1.00 94.62 88 PRO A N 1
ATOM 734 C CA . PRO A 1 88 ? -2.055 -1.627 21.535 1.00 94.62 88 PRO A CA 1
ATOM 735 C C . PRO A 1 88 ? -0.549 -1.352 21.645 1.00 94.62 88 PRO A C 1
ATOM 737 O O . PRO A 1 88 ? -0.152 -0.222 21.912 1.00 94.62 88 PRO A O 1
ATOM 740 N N . LYS A 1 89 ? 0.298 -2.378 21.496 1.00 93.88 89 LYS A N 1
ATOM 741 C CA . LYS A 1 89 ? 1.765 -2.247 21.535 1.00 93.88 89 LYS A CA 1
ATOM 742 C C . LYS A 1 89 ? 2.393 -2.175 20.138 1.00 93.88 89 LYS A C 1
ATOM 744 O O . LYS A 1 89 ? 3.610 -2.037 20.037 1.00 93.88 89 LYS A O 1
ATOM 749 N N . HIS A 1 90 ? 1.576 -2.263 19.087 1.00 94.75 90 HIS A N 1
ATOM 750 C CA . HIS A 1 90 ? 1.988 -2.254 17.684 1.00 94.75 90 HIS A CA 1
ATOM 751 C C . HIS A 1 90 ? 3.063 -3.305 17.356 1.00 94.75 90 HIS A C 1
ATOM 753 O O . HIS A 1 90 ? 4.009 -3.024 16.624 1.00 94.75 90 HIS A O 1
ATOM 759 N N . ILE A 1 91 ? 2.942 -4.512 17.914 1.00 95.44 91 ILE A N 1
ATOM 760 C CA . ILE A 1 91 ? 3.938 -5.579 17.717 1.00 95.44 91 ILE A CA 1
ATOM 761 C C . ILE A 1 91 ? 3.660 -6.414 16.465 1.00 95.44 91 ILE A C 1
ATOM 763 O O . ILE A 1 91 ? 4.559 -7.085 15.960 1.00 95.44 91 ILE A O 1
ATOM 767 N N . LEU A 1 92 ? 2.424 -6.396 15.959 1.00 95.50 92 LEU A N 1
ATOM 768 C CA . LEU A 1 92 ? 2.012 -7.219 14.828 1.00 95.50 92 LEU A CA 1
ATOM 769 C C . LEU A 1 92 ? 2.183 -6.473 13.505 1.00 95.50 92 LEU A C 1
ATOM 771 O O . LEU A 1 92 ? 1.797 -5.306 13.377 1.00 95.50 92 LEU A O 1
ATOM 775 N N . ALA A 1 93 ? 2.684 -7.206 12.505 1.00 94.75 93 ALA A N 1
ATOM 776 C CA . ALA A 1 93 ? 2.783 -6.784 11.108 1.00 94.75 93 ALA A CA 1
ATOM 777 C C . ALA A 1 93 ? 3.501 -5.434 10.904 1.00 94.75 93 ALA A C 1
ATOM 779 O O . ALA A 1 93 ? 3.101 -4.629 10.066 1.00 94.75 93 ALA A O 1
ATOM 780 N N . THR A 1 94 ?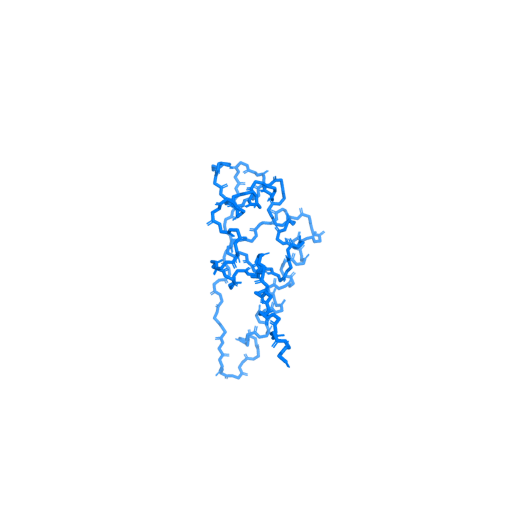 4.587 -5.192 11.645 1.00 93.44 94 THR A N 1
ATOM 781 C CA . THR A 1 94 ? 5.381 -3.948 11.583 1.00 93.44 94 THR A CA 1
ATOM 782 C C . THR A 1 94 ? 5.911 -3.629 10.183 1.00 93.44 94 THR A C 1
ATOM 784 O O . THR A 1 94 ? 6.041 -2.458 9.837 1.00 93.44 94 THR A O 1
ATOM 787 N N . GLY A 1 95 ? 6.135 -4.650 9.346 1.00 93.19 95 GLY A N 1
ATOM 788 C CA . GLY A 1 95 ? 6.529 -4.491 7.942 1.00 93.19 95 GLY A CA 1
ATOM 789 C C . GLY A 1 95 ? 5.497 -3.776 7.060 1.00 93.19 95 GLY A C 1
ATOM 790 O O . GLY A 1 95 ? 5.859 -3.289 5.998 1.00 93.19 95 GLY A O 1
ATOM 791 N N . GLN A 1 96 ? 4.238 -3.655 7.501 1.00 94.38 96 GLN A N 1
ATOM 792 C CA . GLN A 1 96 ? 3.230 -2.840 6.812 1.00 94.38 96 GLN A CA 1
ATOM 793 C C . GLN A 1 96 ? 3.497 -1.334 6.952 1.00 94.38 96 GLN A C 1
ATOM 795 O O . GLN A 1 96 ? 2.920 -0.542 6.222 1.00 94.38 96 GLN A O 1
ATOM 800 N N . GLY A 1 97 ? 4.326 -0.905 7.910 1.00 93.25 97 GLY A N 1
ATOM 801 C CA . GLY A 1 97 ? 4.692 0.506 8.059 1.00 93.25 97 GLY A CA 1
ATOM 802 C C . GLY A 1 97 ? 3.572 1.436 8.551 1.00 93.25 97 GLY A C 1
ATOM 803 O O . GLY A 1 97 ? 3.797 2.639 8.625 1.00 93.25 97 GLY A O 1
ATOM 804 N N . ILE A 1 98 ? 2.396 0.910 8.923 1.00 95.69 98 ILE A N 1
ATOM 805 C CA . ILE A 1 98 ? 1.243 1.723 9.363 1.00 95.69 98 ILE A CA 1
ATOM 806 C C . ILE A 1 98 ? 1.477 2.332 10.750 1.00 95.69 98 ILE A C 1
ATOM 808 O O . ILE A 1 98 ? 1.336 3.534 10.939 1.00 95.69 98 ILE A O 1
ATOM 812 N N . PHE A 1 99 ? 1.832 1.490 11.727 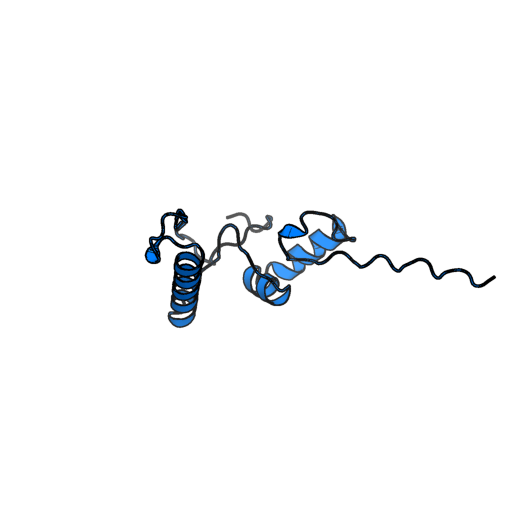1.00 93.94 99 PHE A N 1
ATOM 813 C CA . PHE A 1 99 ? 2.058 1.887 13.116 1.00 93.94 99 PHE A CA 1
ATOM 814 C C . PHE A 1 99 ? 3.420 1.382 13.574 1.00 93.94 99 PHE A C 1
ATOM 816 O O . PHE A 1 99 ? 3.736 0.201 13.417 1.00 93.94 99 PHE A O 1
ATOM 823 N N . LYS A 1 100 ? 4.221 2.269 14.163 1.00 89.31 100 LYS A N 1
ATOM 824 C CA . LYS A 1 100 ? 5.540 1.912 14.694 1.00 89.31 100 LYS A CA 1
ATOM 825 C C . LYS A 1 100 ? 5.397 1.338 16.112 1.00 89.31 100 LYS A C 1
ATOM 827 O O . LYS A 1 100 ? 4.611 1.886 16.894 1.00 89.31 100 LYS A O 1
ATOM 832 N N . PRO A 1 101 ? 6.145 0.274 16.468 1.00 84.94 101 PRO A N 1
ATOM 833 C CA . PRO A 1 101 ? 6.249 -0.192 17.846 1.00 84.94 101 PRO A CA 1
ATOM 834 C C . PRO A 1 101 ? 6.608 0.961 18.775 1.00 84.94 101 PRO A C 1
ATOM 836 O O . PRO A 1 101 ? 7.513 1.744 18.476 1.00 84.94 101 PRO A O 1
ATOM 839 N N . GLY A 1 102 ? 5.921 1.056 19.912 1.00 70.69 102 GLY A N 1
ATOM 840 C CA . GLY A 1 102 ? 6.388 1.924 20.985 1.00 70.69 102 GLY A CA 1
ATOM 841 C C . GLY A 1 102 ? 7.774 1.448 21.409 1.00 70.69 102 GLY A C 1
ATOM 842 O O . GLY A 1 102 ? 7.934 0.280 21.769 1.00 70.69 102 GLY A O 1
ATOM 843 N N . LEU A 1 103 ? 8.783 2.321 21.339 1.00 61.81 103 LEU A N 1
ATOM 844 C CA . LEU A 1 103 ? 10.085 2.034 21.933 1.00 61.81 103 LEU A CA 1
ATOM 845 C C . LEU A 1 103 ? 9.839 1.670 23.399 1.00 61.81 103 LEU A C 1
ATOM 847 O O . LEU A 1 103 ? 9.277 2.470 24.147 1.00 61.81 103 LEU A O 1
ATOM 851 N N . ILE A 1 104 ? 10.222 0.458 23.804 1.00 57.03 104 ILE A N 1
ATOM 852 C CA . ILE A 1 104 ? 10.236 0.090 25.219 1.00 57.03 104 ILE A CA 1
ATOM 853 C C . ILE A 1 104 ? 11.162 1.108 25.900 1.00 57.03 104 ILE A C 1
ATOM 855 O O . ILE A 1 104 ? 12.326 1.197 25.496 1.00 57.03 104 ILE A O 1
ATOM 859 N N . PRO A 1 105 ? 10.700 1.893 26.893 1.00 49.53 105 PRO A N 1
ATOM 860 C CA . PRO A 1 105 ? 11.610 2.710 27.675 1.00 49.53 105 PRO A CA 1
ATOM 861 C C . PRO A 1 105 ? 12.647 1.770 28.285 1.00 49.53 105 PRO A C 1
ATOM 863 O O . PRO A 1 105 ? 12.279 0.819 28.979 1.00 49.53 105 PRO A O 1
ATOM 866 N N . GLN A 1 106 ? 13.932 2.000 28.002 1.00 49.62 106 GLN A N 1
ATOM 867 C CA . GLN A 1 106 ? 15.005 1.305 28.708 1.00 49.62 106 GLN A CA 1
ATOM 868 C C . GLN A 1 106 ? 14.741 1.452 30.215 1.00 49.62 106 GLN A C 1
ATOM 870 O O . GLN A 1 106 ? 14.464 2.575 30.657 1.00 49.62 106 GLN A O 1
ATOM 875 N N . PRO A 1 107 ? 14.772 0.367 31.013 1.00 49.75 107 PRO A N 1
ATOM 876 C CA . PRO A 1 107 ? 14.665 0.510 32.455 1.00 49.75 107 PRO A CA 1
ATOM 877 C C . PRO A 1 107 ? 15.768 1.473 32.893 1.00 49.75 107 PRO A C 1
ATOM 879 O O . PRO A 1 107 ? 16.938 1.255 32.574 1.00 49.75 107 PRO A O 1
ATOM 882 N N . ARG A 1 108 ? 15.394 2.576 33.563 1.00 49.06 108 ARG A N 1
ATOM 883 C CA . ARG A 1 108 ? 16.371 3.491 34.167 1.00 49.06 108 ARG A CA 1
ATOM 884 C C . ARG A 1 108 ? 17.314 2.617 34.980 1.00 49.06 108 ARG A C 1
ATOM 886 O O . ARG A 1 108 ? 16.854 1.956 35.909 1.00 49.06 108 ARG A O 1
ATOM 893 N N . ALA A 1 109 ? 18.593 2.594 34.608 1.00 49.41 109 ALA A N 1
ATOM 894 C CA . ALA A 1 109 ? 19.614 2.000 35.448 1.00 49.41 109 ALA A CA 1
ATOM 895 C C . ALA A 1 109 ? 19.441 2.628 36.834 1.00 49.41 109 ALA A C 1
ATOM 897 O O . ALA A 1 109 ? 19.519 3.852 36.976 1.00 49.41 109 ALA A O 1
ATOM 898 N N . ALA A 1 110 ? 19.080 1.808 37.820 1.00 49.19 110 ALA A N 1
ATOM 899 C CA . ALA A 1 110 ? 19.081 2.239 39.201 1.00 49.19 110 ALA A CA 1
ATOM 900 C C . ALA A 1 110 ? 20.529 2.618 39.509 1.00 49.19 110 ALA A C 1
ATOM 902 O O . ALA A 1 110 ? 21.414 1.763 39.480 1.00 49.19 110 ALA A O 1
ATOM 903 N N . ALA A 1 111 ? 20.768 3.915 39.692 1.00 45.88 111 ALA A N 1
ATOM 904 C CA . ALA A 1 111 ? 22.007 4.393 40.266 1.00 45.88 111 ALA A CA 1
ATOM 905 C C . ALA A 1 111 ? 22.040 3.862 41.703 1.00 45.88 111 ALA A C 1
ATOM 907 O O . ALA A 1 111 ? 21.202 4.254 42.519 1.00 45.88 111 ALA A O 1
ATOM 908 N N . TRP A 1 112 ? 22.929 2.903 41.943 1.00 49.44 112 TRP A N 1
ATOM 909 C CA . TRP A 1 112 ? 23.392 2.540 43.275 1.00 49.44 112 TRP A CA 1
ATOM 910 C C . TRP A 1 112 ? 24.510 3.497 43.672 1.00 49.44 112 TRP A C 1
ATOM 912 O O . TRP A 1 112 ? 25.326 3.827 42.777 1.00 49.44 112 TRP A O 1
#

Sequence (112 aa):
WDERTSVVTPDEDIFYLVALLRSALDNGEETQSLEYLTDQNHRILEFCVQEGIDIKQYLPHYTSEAEWAGHFGAKWDKFRRNKMQFDPKHILATGQGIFKPGLIPQPRAAAW

Foldseek 3Di:
DDPVDQDFDFPDPDDDDDDDPAAQDPPPDPCSHPVNVVVVVVVVVVVCVVVVPRDADDLDADQDLVVVCVNSPPCSVVVVVVCCVPPVQPPPPCVSNNDDGDDDPDPPPPDD